Protein AF-A0A3B9EZV7-F1 (afdb_monomer_lite)

Radius of gyration: 16.5 Å; chains: 1; bounding box: 38×46×41 Å

Sequence (162 aa):
MEYFNIEIKGREMRPGYIVYVVQLIHPTFGVYFYVGQTGDRKYTTARPALRRFAGHLSDRGYVTENQVYRAVAVKILGFEEGKNRKAFSKEIKQGVSEFFDRAKTVMHVFPIRDFDFNTTEEQHKVDREYVEMLEGKLLIRLSEIAGRDRVLNNNIRFFKHK

pLDDT: mean 91.93, std 11.89, range [33.75, 98.56]

Foldseek 3Di:
DDDDDDDDDVVLFAFAFKKKKKWKAFPPQGIAIEIDTFADPVDLTGGRPVVLVVQLCDQQLQDPSVLVLLLCLCLRVNPVVSVDNHRDDPVSVVSSVVSNVRIDMDMDMGGPGGRDPPDDPVRSVVSNVVSVVVSQVVLVVCCVVVNNSRYRDPPVVPPPDD

Structure (mmCIF, N/CA/C/O backbone):
data_AF-A0A3B9EZV7-F1
#
_entry.id   AF-A0A3B9EZV7-F1
#
loop_
_atom_site.group_PDB
_atom_site.id
_atom_site.type_symbol
_atom_site.label_atom_id
_atom_site.label_alt_id
_atom_site.label_comp_id
_atom_site.label_asym_id
_atom_site.label_entity_id
_atom_site.label_seq_id
_atom_site.pdbx_PDB_ins_code
_atom_site.Cartn_x
_atom_site.Cartn_y
_atom_site.Cartn_z
_atom_site.occupancy
_atom_site.B_iso_or_equiv
_atom_site.auth_seq_id
_atom_site.auth_comp_id
_atom_site.auth_asym_id
_atom_site.auth_atom_id
_atom_site.pdbx_PDB_model_num
ATOM 1 N N . MET A 1 1 ? -5.199 -25.740 17.914 1.00 75.88 1 MET A N 1
ATOM 2 C CA . MET A 1 1 ? -4.368 -24.804 17.133 1.00 75.88 1 MET A CA 1
ATOM 3 C C . MET A 1 1 ? -4.977 -24.751 15.754 1.00 75.88 1 MET A C 1
ATOM 5 O O . MET A 1 1 ? -5.109 -25.803 15.141 1.00 75.88 1 MET A O 1
ATOM 9 N N . GLU A 1 2 ? -5.453 -23.588 15.333 1.00 88.69 2 GLU A N 1
ATOM 10 C CA . GLU A 1 2 ? -5.998 -23.427 13.988 1.00 88.69 2 GLU A CA 1
ATOM 11 C C . GLU A 1 2 ? -4.829 -23.281 13.011 1.00 88.69 2 GLU A C 1
ATOM 13 O O . GLU A 1 2 ? -3.925 -22.474 13.232 1.00 88.69 2 GLU A O 1
ATOM 18 N N . TYR A 1 3 ? -4.800 -24.123 11.982 1.00 92.94 3 TYR A N 1
ATOM 19 C CA . TYR A 1 3 ? -3.825 -24.036 10.902 1.00 92.94 3 TYR A CA 1
ATOM 20 C C . TYR A 1 3 ? -4.461 -23.277 9.742 1.00 92.94 3 TYR A C 1
ATOM 22 O O . TYR A 1 3 ? -5.551 -23.634 9.299 1.00 92.94 3 TYR A O 1
ATOM 30 N N . PHE A 1 4 ? -3.761 -22.271 9.223 1.00 92.25 4 PHE A N 1
ATOM 31 C CA . PHE A 1 4 ? -4.125 -21.616 7.973 1.00 92.25 4 PHE A CA 1
ATOM 32 C C . PHE A 1 4 ? -2.934 -21.628 7.013 1.00 92.25 4 PHE A C 1
ATOM 34 O O . PHE A 1 4 ? -1.780 -21.509 7.427 1.00 92.25 4 PHE A O 1
ATOM 41 N N . ASN A 1 5 ? -3.222 -21.781 5.719 1.00 94.19 5 ASN A N 1
ATOM 42 C CA . ASN A 1 5 ? -2.221 -21.797 4.658 1.00 94.19 5 ASN A CA 1
ATOM 43 C C . ASN A 1 5 ? -2.300 -20.511 3.830 1.00 94.19 5 ASN A C 1
ATOM 45 O O . ASN A 1 5 ? -3.385 -20.112 3.405 1.00 94.19 5 ASN A O 1
ATOM 49 N N . ILE A 1 6 ? -1.146 -19.903 3.552 1.00 91.88 6 ILE A N 1
ATOM 50 C CA . ILE A 1 6 ? -1.009 -18.819 2.576 1.00 91.88 6 ILE A CA 1
ATOM 51 C C . ILE A 1 6 ? -0.036 -19.300 1.502 1.00 91.88 6 ILE A C 1
ATOM 53 O O . ILE A 1 6 ? 1.153 -19.465 1.764 1.00 91.88 6 ILE A O 1
ATOM 57 N N . GLU A 1 7 ? -0.537 -19.504 0.287 1.00 94.56 7 GLU A N 1
ATOM 58 C CA . GLU A 1 7 ? 0.283 -19.868 -0.867 1.00 94.56 7 GLU A CA 1
ATOM 59 C C . GLU A 1 7 ? 0.542 -18.632 -1.733 1.00 94.56 7 GLU A C 1
ATOM 61 O O . GLU A 1 7 ? -0.392 -17.944 -2.144 1.00 94.56 7 GLU A O 1
ATOM 66 N N . ILE A 1 8 ? 1.818 -18.361 -2.019 1.00 92.75 8 ILE A N 1
ATOM 67 C CA . ILE A 1 8 ? 2.254 -17.299 -2.930 1.00 92.75 8 ILE A CA 1
ATOM 68 C C . ILE A 1 8 ? 3.105 -17.955 -4.009 1.00 92.75 8 ILE A C 1
ATOM 70 O O . ILE A 1 8 ? 4.153 -18.539 -3.723 1.00 92.75 8 ILE A O 1
ATOM 74 N N . LYS A 1 9 ? 2.674 -17.861 -5.263 1.00 93.75 9 LYS A N 1
ATOM 75 C CA . LYS A 1 9 ? 3.396 -18.475 -6.381 1.00 93.75 9 LYS A CA 1
ATOM 76 C C . LYS A 1 9 ? 4.628 -17.644 -6.714 1.00 93.75 9 LYS A C 1
ATOM 78 O O . LYS A 1 9 ? 4.588 -16.419 -6.677 1.00 93.75 9 LYS A O 1
ATOM 83 N N . GLY A 1 10 ? 5.710 -18.288 -7.159 1.00 90.25 10 GLY A N 1
ATOM 84 C CA . GLY A 1 10 ? 6.960 -17.587 -7.497 1.00 90.25 10 GLY A CA 1
ATOM 85 C C . GLY A 1 10 ? 6.777 -16.420 -8.482 1.00 90.25 10 GLY A C 1
ATOM 86 O O . GLY A 1 10 ? 7.404 -15.375 -8.330 1.00 90.25 10 GLY A O 1
ATOM 87 N N . ARG A 1 11 ? 5.843 -16.544 -9.437 1.00 89.12 11 ARG A N 1
ATOM 88 C CA . ARG A 1 11 ? 5.485 -15.468 -10.382 1.00 89.12 11 ARG A CA 1
ATOM 89 C C . ARG A 1 11 ? 4.927 -14.204 -9.710 1.00 89.12 11 ARG A C 1
ATOM 91 O O . ARG A 1 11 ? 5.140 -13.114 -10.220 1.00 89.12 11 ARG A O 1
ATOM 98 N N . GLU A 1 12 ? 4.246 -14.333 -8.572 1.00 91.19 12 GLU A N 1
ATOM 99 C CA . GLU A 1 12 ? 3.685 -13.210 -7.799 1.00 91.19 12 GLU A CA 1
ATOM 100 C C . GLU A 1 12 ? 4.774 -12.453 -7.020 1.00 91.19 12 GLU A C 1
ATOM 102 O O . GLU A 1 12 ? 4.572 -11.318 -6.589 1.00 91.19 12 GLU A O 1
ATOM 107 N N . MET A 1 13 ? 5.957 -13.062 -6.896 1.00 94.44 13 MET A N 1
ATOM 108 C CA . MET A 1 13 ? 7.156 -12.485 -6.290 1.00 94.44 13 MET A CA 1
ATOM 109 C C . MET A 1 13 ? 8.156 -11.967 -7.331 1.00 94.44 13 MET A C 1
ATOM 111 O O . MET A 1 13 ? 9.295 -11.655 -6.978 1.00 94.44 13 MET A O 1
ATOM 115 N N . ARG A 1 14 ? 7.761 -11.854 -8.605 1.00 93.75 14 ARG A N 1
ATOM 116 C CA . ARG A 1 14 ? 8.629 -11.308 -9.651 1.00 93.75 14 ARG A CA 1
ATOM 117 C C . ARG A 1 14 ? 8.791 -9.781 -9.483 1.00 93.75 14 ARG A C 1
ATOM 119 O O . ARG A 1 14 ? 7.796 -9.083 -9.280 1.00 93.75 14 ARG A O 1
ATOM 126 N N . PRO A 1 15 ? 10.025 -9.247 -9.553 1.00 96.00 15 PRO A N 1
ATOM 127 C CA . PRO A 1 15 ? 10.275 -7.811 -9.671 1.00 96.00 15 PRO A CA 1
ATOM 128 C C . PRO A 1 15 ? 9.658 -7.240 -10.952 1.00 96.00 15 PRO A C 1
ATOM 130 O O . PRO A 1 15 ? 9.725 -7.859 -12.011 1.00 96.00 15 PRO A O 1
ATOM 133 N N . GLY A 1 16 ? 9.084 -6.047 -10.876 1.00 97.12 16 GLY A N 1
ATOM 134 C CA . GLY A 1 16 ? 8.434 -5.422 -12.022 1.00 97.12 16 GLY A CA 1
ATOM 135 C C . GLY A 1 16 ? 7.950 -4.026 -11.697 1.00 97.12 16 GLY A C 1
ATOM 136 O O . GLY A 1 16 ? 7.803 -3.684 -10.523 1.00 97.12 16 GLY A O 1
ATOM 137 N N . TYR A 1 17 ? 7.679 -3.245 -12.734 1.00 98.25 17 TYR A N 1
ATOM 138 C CA . TYR A 1 17 ? 6.925 -2.002 -12.652 1.00 98.25 17 TYR A CA 1
ATOM 139 C C . TYR A 1 17 ? 5.443 -2.357 -12.635 1.00 98.25 17 TYR A C 1
ATOM 141 O O . TYR A 1 17 ? 4.872 -2.833 -13.618 1.00 98.25 17 TYR A O 1
ATOM 149 N N . ILE A 1 18 ? 4.837 -2.198 -11.470 1.00 98.06 18 ILE A N 1
ATOM 150 C CA . ILE A 1 18 ? 3.528 -2.734 -11.125 1.00 98.06 18 ILE A CA 1
ATOM 151 C C . ILE A 1 18 ? 2.725 -1.596 -10.516 1.00 98.06 18 ILE A C 1
ATOM 153 O O . ILE A 1 18 ? 3.258 -0.787 -9.758 1.00 98.06 18 ILE A O 1
ATOM 157 N N . VAL A 1 19 ? 1.427 -1.577 -10.792 1.00 97.94 19 VAL A N 1
ATOM 158 C CA . VAL A 1 19 ? 0.464 -0.842 -9.972 1.00 97.94 19 VAL A CA 1
ATOM 159 C C . VAL A 1 19 ? -0.408 -1.856 -9.255 1.00 97.94 19 VAL A C 1
ATOM 161 O O . VAL A 1 19 ? -0.755 -2.892 -9.817 1.00 97.94 19 VAL A O 1
ATOM 164 N N . TYR A 1 20 ? -0.744 -1.606 -7.998 1.00 97.44 20 TYR A N 1
ATOM 165 C CA . TYR A 1 20 ? -1.596 -2.499 -7.227 1.00 97.44 20 TYR A CA 1
ATOM 166 C C . TYR A 1 20 ? -2.610 -1.719 -6.397 1.00 97.44 20 TYR A C 1
ATOM 168 O O . TYR A 1 20 ? -2.358 -0.596 -5.963 1.00 97.44 20 TYR A O 1
ATOM 176 N N . VAL A 1 21 ? -3.772 -2.331 -6.185 1.00 97.88 21 VAL A N 1
ATOM 177 C CA . VAL A 1 21 ? -4.865 -1.803 -5.368 1.00 97.88 21 VAL A CA 1
ATOM 178 C C . VAL A 1 21 ? -5.137 -2.790 -4.247 1.00 97.88 21 VAL A C 1
ATOM 180 O O . VAL A 1 21 ? -5.465 -3.947 -4.499 1.00 97.88 21 VAL A O 1
ATOM 183 N N . VAL A 1 22 ? -5.018 -2.332 -3.010 1.00 98.31 22 VAL A N 1
ATOM 184 C CA . VAL A 1 22 ? -5.381 -3.087 -1.816 1.00 98.31 22 VAL A CA 1
ATOM 185 C C . VAL A 1 22 ? -6.740 -2.623 -1.328 1.00 98.31 22 VAL A C 1
ATOM 187 O O . VAL A 1 22 ? -6.960 -1.429 -1.143 1.00 98.31 22 VAL A O 1
ATOM 190 N N . GLN A 1 23 ? -7.631 -3.575 -1.094 1.00 98.19 23 GLN A N 1
ATOM 191 C CA . GLN A 1 23 ? -8.912 -3.385 -0.436 1.00 98.19 23 GLN A CA 1
ATOM 192 C C . GLN A 1 23 ? -8.813 -3.930 0.988 1.00 98.19 23 GLN A C 1
ATOM 194 O O . GLN A 1 23 ? -8.446 -5.089 1.185 1.00 98.19 23 GLN A O 1
ATOM 199 N N . LEU A 1 24 ? -9.148 -3.099 1.969 1.00 98.44 24 LEU A N 1
ATOM 200 C CA . LEU A 1 24 ? -9.318 -3.487 3.365 1.00 98.44 24 LEU A CA 1
ATOM 201 C C . LEU A 1 24 ? -10.815 -3.483 3.661 1.00 98.44 24 LEU A C 1
ATOM 203 O O . LEU A 1 24 ? -11.436 -2.422 3.677 1.00 98.44 24 LEU A O 1
ATOM 207 N N . ILE A 1 25 ? -11.395 -4.664 3.844 1.00 98.56 25 ILE A N 1
ATOM 208 C CA . ILE A 1 25 ? -12.828 -4.859 4.068 1.00 98.56 25 ILE A CA 1
ATOM 209 C C . ILE A 1 25 ? -13.013 -5.209 5.539 1.00 98.56 25 ILE A C 1
ATOM 211 O O . ILE A 1 25 ? -12.684 -6.318 5.955 1.00 98.56 25 ILE A O 1
ATOM 215 N N . HIS A 1 26 ? -13.529 -4.268 6.324 1.00 98.38 26 HIS A N 1
ATOM 216 C CA . HIS A 1 26 ? -13.747 -4.441 7.756 1.00 98.38 26 HIS A CA 1
ATOM 217 C C . HIS A 1 26 ? -15.252 -4.415 8.075 1.00 98.38 26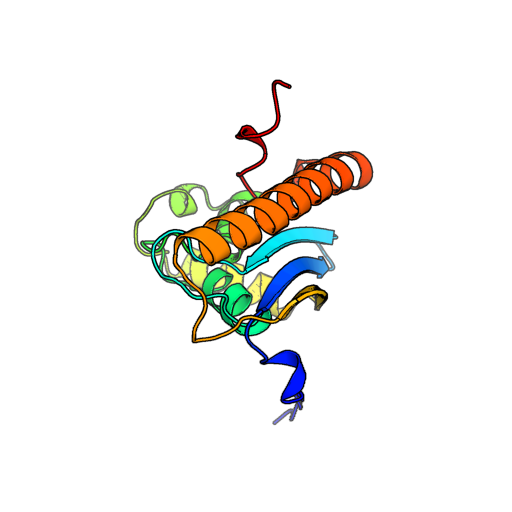 HIS A C 1
ATOM 219 O O . HIS A 1 26 ? -15.945 -3.509 7.606 1.00 98.38 26 HIS A O 1
ATOM 225 N N . PRO A 1 27 ? -15.779 -5.327 8.916 1.00 98.00 27 PRO A N 1
ATOM 226 C CA . PRO A 1 27 ? -17.217 -5.414 9.200 1.00 98.00 27 PRO A CA 1
ATOM 227 C C . PRO A 1 27 ? -17.802 -4.126 9.803 1.00 98.00 27 PRO A C 1
ATOM 229 O O . PRO A 1 27 ? -18.897 -3.718 9.444 1.00 98.00 27 PRO A O 1
ATOM 232 N N . THR A 1 28 ? -17.060 -3.464 10.696 1.00 97.81 28 THR A N 1
ATOM 233 C CA . THR A 1 28 ? -17.476 -2.197 11.330 1.00 97.81 28 THR A CA 1
ATOM 234 C C . THR A 1 28 ? -17.170 -0.949 10.496 1.00 97.81 28 THR A C 1
ATOM 236 O O . THR A 1 28 ? -18.027 -0.083 10.359 1.00 97.81 28 THR A O 1
ATOM 239 N N . PHE A 1 29 ? -15.956 -0.824 9.949 1.00 97.31 29 PHE A N 1
ATOM 240 C CA . PHE A 1 29 ? -15.512 0.417 9.304 1.00 97.31 29 PHE A CA 1
ATOM 241 C C . PHE A 1 29 ? -15.818 0.476 7.795 1.00 97.31 29 PHE A C 1
ATOM 243 O O . PHE A 1 29 ? -15.710 1.542 7.185 1.00 97.31 29 PHE A O 1
ATOM 250 N N . GLY A 1 30 ? -16.236 -0.636 7.184 1.00 97.50 30 GLY A N 1
ATOM 251 C CA . GLY A 1 30 ? -16.524 -0.732 5.755 1.00 97.50 30 GLY A CA 1
ATOM 252 C C . GLY A 1 30 ? -15.274 -0.999 4.916 1.00 97.50 30 GLY A C 1
ATOM 253 O O . GLY A 1 30 ? -14.332 -1.651 5.369 1.00 97.50 30 GLY A O 1
ATOM 254 N N . VAL A 1 31 ? -15.281 -0.518 3.670 1.00 98.06 31 VAL A N 1
ATOM 255 C CA . VAL A 1 31 ? -14.213 -0.776 2.693 1.00 98.06 31 VAL A CA 1
ATOM 256 C C . VAL A 1 31 ? -13.306 0.441 2.544 1.00 98.06 31 VAL A C 1
ATOM 258 O O . VAL A 1 31 ? -13.782 1.556 2.326 1.00 98.06 31 VAL A O 1
ATOM 261 N N . TYR A 1 32 ? -11.997 0.210 2.621 1.00 98.12 32 TYR A N 1
ATOM 262 C CA . TYR A 1 32 ? -10.961 1.201 2.341 1.00 98.12 32 TYR A CA 1
ATOM 263 C C . TYR A 1 32 ? -10.017 0.708 1.254 1.00 98.12 32 TYR A C 1
ATOM 265 O O . TYR A 1 32 ? -9.781 -0.490 1.110 1.00 98.12 32 TYR A O 1
ATOM 273 N N . PHE A 1 33 ? -9.444 1.651 0.516 1.00 97.75 33 PHE A N 1
ATOM 274 C CA . PHE A 1 33 ? -8.571 1.383 -0.616 1.00 97.75 33 PHE A CA 1
ATOM 275 C C . PHE A 1 33 ? -7.196 2.001 -0.401 1.00 97.75 33 PHE A C 1
ATOM 277 O O . PHE A 1 33 ? -7.078 3.145 0.029 1.00 97.75 33 PHE A O 1
ATOM 284 N N . TYR A 1 34 ? -6.151 1.278 -0.771 1.00 97.31 34 TYR A N 1
ATOM 285 C CA . TYR A 1 34 ? -4.803 1.808 -0.932 1.00 97.31 34 TYR A CA 1
ATOM 286 C C . TYR A 1 34 ? -4.330 1.486 -2.345 1.00 97.31 34 TYR A C 1
ATOM 288 O O . TYR A 1 34 ? -4.502 0.363 -2.808 1.00 97.31 34 TYR A O 1
ATOM 296 N N . VAL A 1 35 ? -3.745 2.453 -3.037 1.00 97.00 35 VAL A N 1
ATOM 297 C CA . VAL A 1 35 ? -3.135 2.243 -4.354 1.00 97.00 35 VAL A CA 1
ATOM 298 C C . VAL A 1 35 ? -1.641 2.422 -4.190 1.00 97.00 35 VAL A C 1
ATOM 300 O O . VAL A 1 35 ? -1.214 3.377 -3.557 1.00 97.00 35 VAL A O 1
ATOM 303 N N . GLY A 1 36 ? -0.834 1.526 -4.729 1.00 95.50 36 GLY A N 1
ATOM 304 C CA . GLY A 1 36 ? 0.611 1.696 -4.724 1.00 95.50 36 GLY A CA 1
ATOM 305 C C . GLY A 1 36 ? 1.214 1.329 -6.064 1.00 95.50 36 GLY A C 1
ATOM 306 O O . GLY A 1 36 ? 0.600 0.629 -6.868 1.00 95.50 36 GLY A O 1
ATOM 307 N N . GLN A 1 37 ? 2.443 1.780 -6.280 1.00 96.06 37 GLN A N 1
ATOM 308 C CA . GLN A 1 37 ? 3.273 1.354 -7.400 1.00 96.06 37 GLN A CA 1
ATOM 309 C C . GLN A 1 37 ? 4.592 0.741 -6.928 1.00 96.06 37 GLN A C 1
ATOM 311 O O . GLN A 1 37 ? 4.989 0.875 -5.759 1.00 96.06 37 GLN A O 1
ATOM 316 N N . THR A 1 38 ? 5.260 0.052 -7.846 1.00 93.94 38 THR A N 1
ATOM 317 C CA . THR A 1 38 ? 6.612 -0.470 -7.667 1.00 93.94 38 THR A CA 1
ATOM 318 C C . THR A 1 38 ? 7.588 0.174 -8.661 1.00 93.94 38 THR A C 1
ATOM 320 O O . THR A 1 38 ? 7.384 0.186 -9.871 1.00 93.94 38 THR A O 1
ATOM 323 N N . GLY A 1 39 ? 8.665 0.734 -8.114 1.00 93.31 39 GLY A N 1
ATOM 324 C CA . GLY A 1 39 ? 9.608 1.596 -8.824 1.00 93.31 39 GLY A CA 1
ATOM 325 C C . GLY A 1 39 ? 10.185 2.596 -7.827 1.00 93.31 39 GLY A C 1
ATOM 326 O O . GLY A 1 39 ? 9.504 3.525 -7.387 1.00 93.31 39 GLY A O 1
ATOM 327 N N . ASP A 1 40 ? 11.407 2.344 -7.368 1.00 92.88 40 ASP A N 1
ATOM 328 C CA . ASP A 1 40 ? 12.025 3.123 -6.298 1.00 92.88 40 ASP A CA 1
ATOM 329 C C . ASP A 1 40 ? 12.689 4.391 -6.853 1.00 92.88 40 ASP A C 1
ATOM 331 O O . ASP A 1 40 ? 13.407 4.358 -7.837 1.00 92.88 40 ASP A O 1
ATOM 335 N N . ARG A 1 41 ? 12.460 5.549 -6.229 1.00 92.31 41 ARG A N 1
ATOM 336 C CA . ARG A 1 41 ? 13.068 6.809 -6.695 1.00 92.31 41 ARG A CA 1
ATOM 337 C C . ARG A 1 41 ? 14.566 6.894 -6.416 1.00 92.31 41 ARG A C 1
ATOM 339 O O . ARG A 1 41 ? 15.244 7.690 -7.052 1.00 92.31 41 ARG A O 1
ATOM 346 N N . LYS A 1 42 ? 15.050 6.167 -5.407 1.00 91.12 42 LYS A N 1
ATOM 347 C CA . LYS A 1 42 ? 16.424 6.262 -4.903 1.00 91.12 42 LYS A CA 1
ATOM 348 C C . LYS A 1 42 ? 17.326 5.164 -5.460 1.00 91.12 42 LYS A C 1
ATOM 350 O O . LYS A 1 42 ? 18.538 5.337 -5.484 1.00 91.12 42 LYS A O 1
ATOM 355 N N . TYR A 1 43 ? 16.748 4.037 -5.854 1.00 93.12 43 TYR A N 1
ATOM 356 C CA . TYR A 1 43 ? 17.487 2.861 -6.292 1.00 93.12 43 TYR A CA 1
ATOM 357 C C . TYR A 1 43 ? 16.890 2.338 -7.590 1.00 93.12 43 TYR A C 1
ATOM 359 O O . TYR A 1 43 ? 15.671 2.241 -7.694 1.00 93.12 43 TYR A O 1
ATOM 367 N N . THR A 1 44 ? 17.732 1.912 -8.527 1.00 96.12 44 THR A N 1
ATOM 368 C CA . THR A 1 44 ? 17.309 1.256 -9.772 1.00 96.12 44 THR A CA 1
ATOM 369 C C . THR A 1 44 ? 16.753 -0.136 -9.473 1.00 96.12 44 THR A C 1
ATOM 371 O O . THR A 1 44 ? 17.425 -1.153 -9.606 1.00 96.12 44 THR A O 1
ATOM 374 N N . THR A 1 45 ? 15.528 -0.184 -8.950 1.00 95.94 45 THR A N 1
ATOM 375 C CA . THR A 1 45 ? 14.839 -1.413 -8.554 1.00 95.94 45 THR A CA 1
ATOM 376 C C . THR A 1 45 ? 13.326 -1.233 -8.588 1.00 95.94 45 THR A C 1
ATOM 378 O O . THR A 1 45 ? 12.790 -0.191 -8.202 1.00 95.94 45 THR A O 1
ATOM 381 N N . ALA A 1 46 ? 12.615 -2.282 -8.993 1.00 96.44 46 ALA A N 1
ATOM 382 C CA . ALA A 1 46 ? 11.163 -2.348 -8.913 1.00 96.44 46 ALA A CA 1
ATOM 383 C C . ALA A 1 46 ? 10.754 -3.631 -8.172 1.00 96.44 46 ALA A C 1
ATOM 385 O O . ALA A 1 46 ? 10.818 -4.741 -8.694 1.00 96.44 46 ALA A O 1
ATOM 386 N N . ARG A 1 47 ? 10.414 -3.482 -6.886 1.00 94.94 47 ARG A N 1
ATOM 387 C CA . ARG A 1 47 ? 10.145 -4.602 -5.966 1.00 94.94 47 ARG A CA 1
ATOM 388 C C . ARG A 1 47 ? 8.845 -5.334 -6.351 1.00 94.94 47 ARG A C 1
ATOM 390 O O . ARG A 1 47 ? 7.951 -4.698 -6.892 1.00 94.94 47 ARG A O 1
ATOM 397 N N . PRO A 1 48 ? 8.670 -6.613 -5.982 1.00 96.19 48 PRO A N 1
ATOM 398 C CA . PRO A 1 48 ? 7.370 -7.279 -6.090 1.00 96.19 48 PRO A CA 1
ATOM 399 C C . PRO A 1 48 ? 6.292 -6.569 -5.257 1.00 96.19 48 PRO A C 1
ATOM 401 O O . PRO A 1 48 ? 6.588 -6.049 -4.174 1.00 96.19 48 PRO A O 1
ATOM 404 N N . ALA A 1 49 ? 5.039 -6.596 -5.722 1.00 96.19 49 ALA A N 1
ATOM 405 C CA . ALA A 1 49 ? 3.922 -5.889 -5.085 1.00 96.19 49 ALA A CA 1
ATOM 406 C C . ALA A 1 49 ? 3.718 -6.299 -3.620 1.00 96.19 49 ALA A C 1
ATOM 408 O O . ALA A 1 49 ? 3.658 -5.436 -2.746 1.00 96.19 49 ALA A O 1
ATOM 409 N N . LEU A 1 50 ? 3.713 -7.606 -3.329 1.00 95.69 50 LEU A N 1
ATOM 410 C CA . LEU A 1 50 ? 3.526 -8.102 -1.963 1.00 95.69 50 LEU A CA 1
AT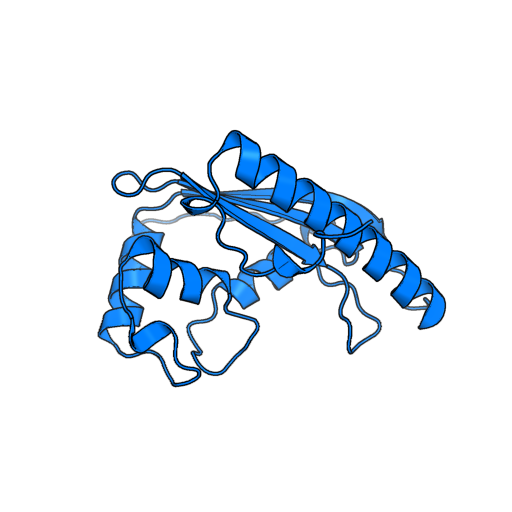OM 411 C C . LEU A 1 50 ? 4.631 -7.613 -1.017 1.00 95.69 50 LEU A C 1
ATOM 413 O O . LEU A 1 50 ? 4.346 -7.155 0.087 1.00 95.69 50 LEU A O 1
ATOM 417 N N . ARG A 1 51 ? 5.895 -7.641 -1.466 1.00 94.94 51 ARG A N 1
ATOM 418 C CA . ARG A 1 51 ? 7.034 -7.134 -0.683 1.00 94.94 51 ARG A CA 1
ATOM 419 C C . ARG A 1 51 ? 6.894 -5.638 -0.404 1.00 94.94 51 ARG A C 1
ATOM 421 O O . ARG A 1 51 ? 7.232 -5.187 0.688 1.00 94.94 51 ARG A O 1
ATOM 428 N N . ARG A 1 52 ? 6.420 -4.860 -1.382 1.00 95.12 52 ARG A N 1
ATOM 429 C CA . ARG A 1 52 ? 6.175 -3.423 -1.205 1.00 95.12 52 ARG A CA 1
ATOM 430 C C . ARG A 1 52 ? 5.030 -3.175 -0.222 1.00 95.12 52 ARG A C 1
ATOM 432 O O . ARG A 1 52 ? 5.203 -2.380 0.699 1.00 95.12 52 ARG A O 1
ATOM 439 N N . PHE A 1 53 ? 3.924 -3.901 -0.364 1.00 96.00 53 PHE A N 1
ATOM 440 C CA . PHE A 1 53 ? 2.774 -3.809 0.531 1.00 96.00 53 PHE A CA 1
ATOM 441 C C . PHE A 1 53 ? 3.109 -4.192 1.977 1.00 96.00 53 PHE A C 1
ATOM 443 O O . PHE A 1 53 ? 2.733 -3.466 2.892 1.00 96.00 53 PHE A O 1
ATOM 450 N N . ALA A 1 54 ? 3.904 -5.242 2.197 1.00 95.25 54 ALA A N 1
ATOM 451 C CA . ALA A 1 54 ? 4.359 -5.620 3.535 1.00 95.25 54 ALA A CA 1
ATOM 452 C C . ALA A 1 54 ? 5.114 -4.479 4.248 1.00 95.25 54 ALA A C 1
ATOM 454 O O . ALA A 1 54 ? 4.932 -4.269 5.445 1.00 95.25 54 ALA A O 1
ATOM 455 N N . GLY A 1 55 ? 5.898 -3.675 3.517 1.00 94.19 55 GLY A N 1
ATOM 456 C CA . GLY A 1 55 ? 6.533 -2.471 4.071 1.00 94.19 55 GLY A CA 1
ATOM 457 C C . GLY A 1 55 ? 5.521 -1.415 4.536 1.00 94.19 55 GLY A C 1
ATOM 458 O O . GLY A 1 55 ? 5.732 -0.755 5.557 1.00 94.19 55 GLY A O 1
ATOM 459 N N . HIS A 1 56 ? 4.382 -1.307 3.846 1.00 95.56 56 HIS A N 1
ATOM 460 C CA . HIS A 1 56 ? 3.280 -0.421 4.225 1.00 95.56 56 HIS A CA 1
ATOM 461 C C . HIS A 1 56 ? 2.554 -0.839 5.513 1.00 95.56 56 HIS A C 1
ATOM 463 O O . HIS A 1 56 ? 1.895 0.008 6.123 1.00 95.56 56 HIS A O 1
ATOM 469 N N . LEU A 1 57 ? 2.741 -2.082 5.965 1.00 95.69 57 LEU A N 1
ATOM 470 C CA . LEU A 1 57 ? 2.198 -2.632 7.213 1.00 95.69 57 LEU A CA 1
ATOM 471 C C . LEU A 1 57 ? 3.161 -2.528 8.410 1.00 95.69 57 LEU A C 1
ATOM 473 O O . LEU A 1 57 ? 2.855 -3.025 9.487 1.00 95.69 57 LEU A O 1
ATOM 477 N N . SER A 1 58 ? 4.323 -1.891 8.248 1.00 94.75 58 SER A N 1
ATOM 478 C CA . SER A 1 58 ? 5.313 -1.767 9.322 1.00 94.75 58 SER A CA 1
ATOM 479 C C . SER A 1 58 ? 4.806 -0.933 10.509 1.00 94.75 58 SER A C 1
ATOM 481 O O . SER A 1 58 ? 4.411 0.223 10.356 1.00 94.75 58 SER A O 1
ATOM 483 N N . ASP A 1 59 ? 4.930 -1.466 11.722 1.00 91.56 59 ASP A N 1
ATOM 484 C CA . ASP A 1 59 ? 4.591 -0.784 12.980 1.00 91.56 59 ASP A CA 1
ATOM 485 C C . ASP A 1 59 ? 5.676 0.216 13.446 1.00 91.56 59 ASP A C 1
ATOM 487 O O . ASP A 1 59 ? 5.617 0.793 14.538 1.00 91.56 59 ASP A O 1
ATOM 491 N N . ARG A 1 60 ? 6.704 0.443 12.623 1.00 89.38 60 ARG A N 1
ATOM 492 C CA . ARG A 1 60 ? 7.798 1.371 12.924 1.00 89.38 60 ARG A CA 1
ATOM 493 C C . ARG A 1 60 ? 7.383 2.794 12.583 1.00 89.38 60 ARG A C 1
ATOM 495 O O . ARG A 1 60 ? 7.558 3.255 11.463 1.00 89.38 60 ARG A O 1
ATOM 502 N N . GLY A 1 61 ? 6.874 3.536 13.560 1.00 80.25 61 GLY A N 1
ATOM 503 C CA . GLY A 1 61 ? 6.331 4.881 13.332 1.00 80.25 61 GLY A CA 1
ATOM 504 C C . GLY A 1 61 ? 7.308 5.952 12.798 1.00 80.25 61 GLY A C 1
ATOM 505 O O . GLY A 1 61 ? 6.864 7.023 12.390 1.00 80.25 61 GLY A O 1
ATOM 506 N N . TYR A 1 62 ? 8.614 5.685 12.713 1.00 85.38 62 TYR A N 1
ATOM 507 C CA . TYR A 1 62 ? 9.599 6.591 12.100 1.00 85.38 62 TYR A CA 1
ATOM 508 C C . TYR A 1 62 ? 9.821 6.362 10.593 1.00 85.38 62 TYR A C 1
ATOM 510 O O . TYR A 1 62 ? 10.417 7.220 9.940 1.00 85.38 62 TYR A O 1
ATOM 518 N N . VAL A 1 63 ? 9.358 5.243 10.015 1.00 84.00 63 VAL A N 1
ATOM 519 C CA . VAL A 1 63 ? 9.559 4.968 8.582 1.00 84.00 63 VAL A CA 1
ATOM 520 C C . VAL A 1 63 ? 8.473 5.629 7.737 1.00 84.00 63 VAL A C 1
ATOM 522 O O . VAL A 1 63 ? 7.315 5.720 8.137 1.00 84.00 63 VAL A O 1
ATOM 525 N N . THR A 1 64 ? 8.835 6.091 6.542 1.00 84.19 64 THR A N 1
ATOM 526 C CA . THR A 1 64 ? 7.885 6.664 5.572 1.00 84.19 64 THR A CA 1
ATOM 527 C C . THR A 1 64 ? 7.134 5.597 4.788 1.00 84.19 64 THR A C 1
ATOM 529 O O . THR A 1 64 ? 6.092 5.886 4.201 1.00 84.19 64 THR A O 1
ATOM 532 N N . GLU A 1 65 ? 7.655 4.368 4.786 1.00 86.50 65 GLU A N 1
ATOM 533 C CA . GLU A 1 65 ? 7.039 3.240 4.105 1.00 86.50 65 GLU A CA 1
ATOM 534 C C . GLU A 1 65 ? 5.723 2.829 4.774 1.00 86.50 65 GLU A C 1
ATOM 536 O O . GLU A 1 65 ? 4.851 2.387 4.060 1.00 86.50 65 GLU A O 1
ATOM 541 N N . ASN A 1 66 ? 5.474 3.066 6.067 1.00 91.50 66 ASN A N 1
ATOM 542 C CA . ASN A 1 66 ? 4.314 2.531 6.806 1.00 91.50 66 ASN A CA 1
ATOM 543 C C . ASN A 1 66 ? 2.939 3.191 6.537 1.00 91.50 66 ASN A C 1
ATOM 545 O O . ASN A 1 66 ? 2.114 3.357 7.439 1.00 91.50 66 ASN A O 1
ATOM 549 N N . GLN A 1 67 ? 2.693 3.614 5.302 1.00 93.19 67 GLN A N 1
ATOM 550 C CA . GLN A 1 67 ? 1.551 4.443 4.918 1.00 93.19 67 GLN A CA 1
ATOM 551 C C . GLN A 1 67 ? 0.196 3.814 5.262 1.00 93.19 67 GLN A C 1
ATOM 553 O O . GLN A 1 67 ? -0.668 4.517 5.779 1.00 93.19 67 GLN A O 1
ATOM 558 N N . VAL A 1 68 ? 0.017 2.512 5.015 1.00 96.00 68 VAL A N 1
ATOM 559 C CA . VAL A 1 68 ? -1.246 1.809 5.292 1.00 96.00 68 VAL A CA 1
ATOM 560 C C . VAL A 1 68 ? -1.464 1.690 6.792 1.00 96.00 68 VAL A C 1
ATOM 562 O O . VAL A 1 68 ? -2.508 2.108 7.282 1.00 96.00 68 VAL A O 1
ATOM 565 N N . TYR A 1 69 ? -0.456 1.216 7.528 1.00 96.44 69 TYR A N 1
ATOM 566 C CA . TYR A 1 69 ? -0.511 1.110 8.985 1.00 96.44 69 TYR A CA 1
ATOM 567 C C . TYR A 1 69 ? -0.899 2.446 9.633 1.00 96.44 69 TYR A C 1
ATOM 569 O O . TYR A 1 69 ? -1.824 2.528 10.441 1.00 96.44 69 TYR A O 1
ATOM 577 N N . ARG A 1 70 ? -0.220 3.528 9.234 1.00 94.81 70 ARG A N 1
ATOM 578 C CA . ARG A 1 70 ? -0.496 4.872 9.748 1.00 94.81 70 ARG A CA 1
ATOM 579 C C . ARG A 1 70 ? -1.886 5.364 9.367 1.00 94.81 70 ARG A C 1
ATOM 581 O O . ARG A 1 70 ? -2.542 6.003 10.183 1.00 94.81 70 ARG A O 1
ATOM 588 N N . ALA A 1 71 ? -2.329 5.103 8.139 1.00 95.19 71 ALA A N 1
ATOM 589 C CA . ALA A 1 71 ? -3.654 5.507 7.696 1.00 95.19 71 ALA A CA 1
ATOM 590 C C . ALA A 1 71 ? -4.754 4.778 8.480 1.00 95.19 71 ALA A C 1
ATOM 592 O O . ALA A 1 71 ? -5.722 5.423 8.862 1.00 95.19 71 ALA A O 1
ATOM 593 N N . VAL A 1 72 ? -4.586 3.490 8.797 1.00 96.94 72 VAL A N 1
ATOM 594 C CA . VAL A 1 72 ? -5.506 2.767 9.691 1.00 96.94 72 VAL A CA 1
ATOM 595 C C . VAL A 1 72 ? -5.537 3.432 11.068 1.00 96.94 72 VAL A C 1
ATOM 597 O O . VAL A 1 72 ? -6.605 3.842 11.517 1.00 96.94 72 VAL A O 1
ATOM 600 N N . ALA A 1 73 ? -4.372 3.625 11.697 1.00 96.56 73 ALA A N 1
ATOM 601 C CA . ALA A 1 73 ? -4.280 4.230 13.027 1.00 96.56 73 ALA A CA 1
ATOM 602 C C . ALA A 1 73 ? -4.945 5.615 13.097 1.00 96.56 73 ALA A C 1
ATOM 604 O O . ALA A 1 73 ? -5.760 5.874 13.974 1.00 96.56 73 ALA A O 1
ATOM 605 N N . VAL A 1 74 ? -4.618 6.501 12.155 1.00 94.88 74 VAL A N 1
ATOM 606 C CA . VAL A 1 74 ? -5.040 7.906 12.207 1.00 94.88 74 VAL A CA 1
ATOM 607 C C . VAL A 1 74 ? -6.426 8.109 11.597 1.00 94.88 74 VAL A C 1
ATOM 609 O O . VAL A 1 74 ? -7.278 8.749 12.198 1.00 94.88 74 VAL A O 1
ATOM 612 N N . LYS A 1 75 ? -6.654 7.613 10.376 1.00 94.44 75 LYS A N 1
ATOM 613 C CA . LYS A 1 75 ? -7.845 7.951 9.578 1.00 94.44 75 LYS A CA 1
ATOM 614 C C . LYS A 1 75 ? -9.059 7.108 9.950 1.00 94.44 75 LYS A C 1
ATOM 616 O O . LYS A 1 75 ? -10.178 7.587 9.815 1.00 94.44 75 LYS A O 1
ATOM 621 N N . ILE A 1 76 ? -8.838 5.855 10.348 1.00 96.44 76 ILE A N 1
ATOM 622 C CA . ILE A 1 76 ? -9.920 4.909 10.640 1.00 96.44 76 ILE A CA 1
ATOM 623 C C . ILE A 1 76 ? -10.167 4.839 12.146 1.00 96.44 76 ILE A C 1
ATOM 625 O O . ILE A 1 76 ? -11.308 4.963 12.578 1.00 96.44 76 ILE A O 1
ATOM 629 N N . LEU A 1 77 ? -9.103 4.672 12.936 1.00 96.88 77 LEU A N 1
ATOM 630 C CA . LEU A 1 77 ? -9.207 4.484 14.387 1.00 96.88 77 LEU A CA 1
ATOM 631 C C . LEU A 1 77 ? -9.134 5.794 15.190 1.00 96.88 77 LEU A C 1
ATOM 633 O O . LEU A 1 77 ? -9.484 5.798 16.364 1.00 96.88 77 LEU A O 1
ATOM 637 N N . GLY A 1 78 ? -8.710 6.903 14.575 1.00 95.81 78 GLY A N 1
ATOM 638 C CA . GLY A 1 78 ? -8.699 8.222 15.216 1.00 95.81 78 GLY A CA 1
ATOM 639 C C . GLY A 1 78 ? -7.530 8.483 16.174 1.00 95.81 78 GLY A C 1
ATOM 640 O O . GLY A 1 78 ? -7.582 9.449 16.931 1.00 95.81 78 GLY A O 1
ATOM 641 N N . PHE A 1 79 ? -6.465 7.672 16.145 1.00 95.00 79 PHE A N 1
ATOM 642 C CA . PHE A 1 79 ? -5.254 7.899 16.944 1.00 95.00 79 PHE A CA 1
ATOM 643 C C . PHE A 1 79 ? -4.409 9.035 16.357 1.00 95.00 79 PHE A C 1
ATOM 645 O O . PHE A 1 79 ? -3.496 8.829 15.549 1.00 95.00 79 PHE A O 1
ATOM 652 N N . GLU A 1 80 ? -4.728 10.262 16.750 1.00 91.75 80 GLU A N 1
ATOM 653 C CA . GLU A 1 80 ? -4.094 11.497 16.287 1.00 91.75 80 GLU A CA 1
ATOM 654 C C . GLU A 1 80 ? -2.579 11.541 16.542 1.00 91.75 80 GLU A C 1
ATOM 656 O O . GLU A 1 80 ? -1.808 12.030 15.709 1.00 91.75 80 GLU A O 1
ATOM 661 N N . GLU A 1 81 ? -2.109 10.950 17.639 1.00 87.69 81 GLU A N 1
ATOM 662 C CA . GLU A 1 81 ? -0.692 10.824 17.974 1.00 87.69 81 GLU A CA 1
ATOM 663 C C . GLU A 1 81 ? 0.093 10.004 16.932 1.00 87.69 81 GLU A C 1
ATOM 665 O O . GLU A 1 81 ? 1.296 10.223 16.736 1.00 87.69 81 GLU A O 1
ATOM 670 N N . GLY A 1 82 ? -0.602 9.143 16.180 1.00 84.12 82 GLY A N 1
ATOM 671 C CA . GLY A 1 82 ? -0.080 8.387 15.046 1.00 84.12 82 GLY A CA 1
ATOM 672 C C . GLY A 1 82 ? 0.299 9.250 13.837 1.00 84.12 82 GLY A C 1
ATOM 673 O O . GLY A 1 82 ? 0.931 8.749 12.905 1.00 84.12 82 GLY A O 1
ATOM 674 N N . LYS A 1 83 ? -0.015 10.553 13.820 1.00 85.50 83 LYS A N 1
ATOM 675 C CA . LYS A 1 83 ? 0.462 11.489 12.781 1.00 85.50 83 LYS A CA 1
ATOM 676 C C . LYS A 1 83 ? 1.961 11.770 12.892 1.00 85.50 83 LYS A C 1
ATOM 678 O O . LYS A 1 83 ? 2.611 12.068 11.889 1.00 85.50 83 LYS A O 1
ATOM 683 N N . ASN A 1 84 ? 2.526 11.636 14.089 1.00 84.31 84 ASN A N 1
ATOM 684 C CA . ASN A 1 84 ? 3.916 11.979 14.357 1.00 84.31 84 ASN A CA 1
ATOM 685 C C . ASN A 1 84 ? 4.881 10.903 13.830 1.00 84.31 84 ASN A C 1
ATOM 687 O O . ASN A 1 84 ? 4.601 9.705 13.888 1.00 84.31 84 ASN A O 1
ATOM 691 N N . ARG A 1 85 ? 6.073 11.306 13.365 1.00 80.50 85 ARG A N 1
ATOM 692 C CA . ARG A 1 85 ? 7.167 10.378 12.996 1.00 80.50 85 ARG A CA 1
ATOM 693 C C . ARG A 1 85 ? 7.916 9.843 14.228 1.00 80.50 85 ARG A C 1
ATOM 695 O O . ARG A 1 85 ? 9.142 9.846 14.270 1.00 80.50 85 ARG A O 1
ATOM 702 N N . LYS A 1 86 ? 7.171 9.437 15.256 1.00 86.75 86 LYS A N 1
ATOM 703 C CA . LYS A 1 86 ? 7.677 8.815 16.488 1.00 86.75 86 LYS A CA 1
ATOM 704 C C . LYS A 1 86 ? 7.303 7.336 16.500 1.00 86.75 86 LYS A C 1
ATOM 706 O O . LYS A 1 86 ? 6.506 6.901 15.676 1.00 86.75 86 LYS A O 1
ATOM 711 N N . ALA A 1 87 ? 7.877 6.560 17.416 1.00 88.25 87 ALA A N 1
ATOM 712 C CA . ALA A 1 87 ? 7.413 5.196 17.649 1.00 88.25 87 ALA A CA 1
ATOM 713 C C . ALA A 1 87 ? 5.916 5.200 18.006 1.00 88.25 87 ALA A C 1
ATOM 715 O O . ALA A 1 87 ? 5.468 6.064 18.760 1.00 88.25 87 ALA A O 1
ATOM 716 N N . PHE A 1 88 ? 5.153 4.255 17.453 1.00 92.69 88 PHE A N 1
ATOM 717 C CA . PHE A 1 88 ? 3.754 4.086 17.832 1.00 92.69 88 PHE A CA 1
ATOM 718 C C . PHE A 1 88 ? 3.662 3.541 19.255 1.00 92.69 88 PHE A C 1
ATOM 720 O O . PHE A 1 88 ? 4.452 2.671 19.639 1.00 92.69 88 PHE A O 1
ATOM 727 N N . SER A 1 89 ? 2.697 4.058 20.014 1.00 94.44 89 SER A N 1
ATOM 728 C CA . SER A 1 89 ? 2.390 3.578 21.356 1.00 94.44 89 SER A CA 1
ATOM 729 C C . SER A 1 89 ? 1.857 2.143 21.320 1.00 94.44 89 SER A C 1
ATOM 731 O O . SER A 1 89 ? 1.509 1.613 20.257 1.00 94.44 89 SER A O 1
ATOM 733 N N . LYS A 1 90 ? 1.798 1.491 22.483 1.00 95.62 90 LYS A N 1
ATOM 734 C CA . LYS A 1 90 ? 1.265 0.129 22.590 1.00 95.62 90 LYS A CA 1
ATOM 735 C C . LYS A 1 90 ? -0.213 0.089 22.190 1.00 95.62 90 LYS A C 1
ATOM 737 O O . LYS A 1 90 ? -0.629 -0.844 21.514 1.00 95.62 90 LYS A O 1
ATOM 742 N N . GLU A 1 91 ? -0.956 1.130 22.541 1.00 96.50 91 GLU A N 1
ATOM 743 C CA . GLU A 1 91 ? -2.383 1.296 22.274 1.00 96.50 91 GLU A CA 1
ATOM 744 C C . GLU A 1 91 ? -2.652 1.361 20.765 1.00 96.50 91 GLU A C 1
ATOM 746 O O . GLU A 1 91 ? -3.498 0.627 20.259 1.00 96.50 91 GLU A O 1
ATOM 751 N N . ILE A 1 92 ? -1.860 2.141 20.016 1.00 96.31 92 ILE A N 1
ATOM 752 C CA . ILE A 1 92 ? -1.949 2.178 18.547 1.00 96.31 92 ILE A CA 1
ATOM 753 C C . ILE A 1 92 ? -1.650 0.803 17.954 1.00 96.31 92 ILE A C 1
ATOM 755 O O . ILE A 1 92 ? -2.334 0.360 17.031 1.00 96.31 92 ILE A O 1
ATOM 759 N N . LYS A 1 93 ? -0.604 0.128 18.450 1.00 97.06 93 LYS A N 1
ATOM 760 C CA . LYS A 1 93 ? -0.220 -1.194 17.942 1.00 97.06 93 LYS A CA 1
ATOM 761 C C . LYS A 1 93 ? -1.307 -2.230 18.142 1.00 97.06 93 LYS A C 1
ATOM 763 O O . LYS A 1 93 ? -1.619 -2.967 17.210 1.00 97.06 93 LYS A O 1
ATOM 768 N N . GLN A 1 94 ? -1.905 -2.232 19.322 1.00 97.81 94 GLN A N 1
ATOM 769 C CA . GLN A 1 94 ? -3.027 -3.094 19.629 1.00 97.81 94 GLN A CA 1
ATOM 770 C C . GLN A 1 94 ? -4.233 -2.771 18.738 1.00 97.81 94 GLN A C 1
ATOM 772 O O . GLN A 1 94 ? -4.718 -3.666 18.055 1.00 97.81 94 GLN A O 1
ATOM 777 N N . GLY A 1 95 ? -4.649 -1.504 18.646 1.00 98.00 95 GLY A N 1
ATOM 778 C CA . GLY A 1 95 ? -5.817 -1.122 17.846 1.00 98.00 95 GLY A CA 1
ATOM 779 C C . GLY A 1 95 ? -5.667 -1.440 16.354 1.00 98.00 95 GLY A C 1
ATOM 780 O O . GLY A 1 95 ? -6.598 -1.938 15.725 1.00 98.00 95 GLY A O 1
ATOM 781 N N . VAL A 1 96 ? -4.483 -1.214 15.771 1.00 97.81 96 VAL A N 1
ATOM 782 C CA . VAL A 1 96 ? -4.222 -1.594 14.372 1.00 97.81 96 VAL A CA 1
ATOM 783 C C . VAL A 1 96 ? -4.209 -3.116 14.201 1.00 97.81 96 VAL A C 1
ATOM 785 O O . VAL A 1 96 ? -4.739 -3.613 13.208 1.00 97.81 96 VAL A O 1
ATOM 788 N N . SER A 1 97 ? -3.654 -3.869 15.156 1.00 97.94 97 SER A N 1
ATOM 789 C CA . SER A 1 97 ? -3.701 -5.336 15.122 1.00 97.94 97 SER A CA 1
ATOM 790 C C . SER A 1 97 ? -5.138 -5.857 15.177 1.00 97.94 97 SER A C 1
ATOM 792 O O . SER A 1 97 ? -5.501 -6.706 14.371 1.00 97.94 97 SER A O 1
ATOM 794 N N . GLU A 1 98 ? -5.965 -5.325 16.078 1.00 98.19 98 GLU A N 1
ATOM 795 C CA . GLU A 1 98 ? -7.383 -5.685 16.213 1.00 98.19 98 GLU A CA 1
ATOM 796 C C . GLU A 1 98 ? -8.191 -5.316 14.960 1.00 98.19 98 GLU A C 1
ATOM 798 O O . GLU A 1 98 ? -9.088 -6.053 14.553 1.00 98.19 98 GLU A O 1
ATOM 803 N N . PHE A 1 99 ? -7.848 -4.207 14.295 1.00 98.38 99 PHE A N 1
ATOM 804 C CA . PHE A 1 99 ? -8.421 -3.873 12.993 1.00 98.38 99 PHE A CA 1
ATOM 805 C C . PHE A 1 99 ? -8.102 -4.952 11.948 1.00 98.38 99 PHE A C 1
ATOM 807 O O . PHE A 1 99 ? -9.003 -5.413 11.248 1.00 98.38 99 PHE A O 1
ATOM 814 N N . PHE A 1 100 ? -6.837 -5.366 11.822 1.00 97.75 100 PHE A N 1
ATOM 815 C CA . PHE A 1 100 ? -6.439 -6.352 10.811 1.00 97.75 100 PHE A CA 1
ATOM 816 C C . PHE A 1 100 ? -6.924 -7.769 11.114 1.00 97.75 100 PHE A C 1
ATOM 818 O O . PHE A 1 100 ? -7.211 -8.499 10.172 1.00 97.75 100 PHE A O 1
ATOM 825 N N . ASP A 1 101 ? -7.081 -8.127 12.387 1.00 96.94 101 ASP A N 1
ATOM 826 C CA . ASP A 1 101 ? -7.673 -9.402 12.812 1.00 96.94 101 ASP A CA 1
ATOM 827 C C . ASP A 1 101 ? -9.093 -9.592 12.249 1.00 96.94 101 ASP A C 1
ATOM 829 O O . ASP A 1 101 ? -9.487 -10.680 11.834 1.00 96.94 101 ASP A O 1
ATOM 833 N N . ARG A 1 102 ? -9.853 -8.496 12.149 1.00 97.81 102 ARG A N 1
ATOM 834 C CA . ARG A 1 102 ? -11.241 -8.508 11.666 1.00 97.81 102 ARG A CA 1
ATOM 835 C C . ARG A 1 102 ? -11.382 -8.108 10.200 1.00 97.81 102 ARG A C 1
ATOM 837 O O . ARG A 1 102 ? -12.475 -8.226 9.641 1.00 97.81 102 ARG A O 1
ATOM 844 N N . ALA A 1 103 ? -10.321 -7.596 9.578 1.00 98.00 103 ALA A N 1
ATOM 845 C CA . ALA A 1 103 ? -10.352 -7.111 8.206 1.00 98.00 103 ALA A CA 1
ATOM 846 C C . ALA A 1 103 ? -9.911 -8.185 7.209 1.00 98.00 103 ALA A C 1
ATOM 848 O O . ALA A 1 103 ? -8.847 -8.788 7.322 1.00 98.00 103 ALA A O 1
ATOM 849 N N . LYS A 1 104 ? -10.669 -8.329 6.122 1.00 97.88 104 LYS A N 1
ATOM 850 C CA . LYS A 1 104 ? -10.199 -9.040 4.932 1.00 97.88 104 LYS A CA 1
ATOM 851 C C . LYS A 1 104 ? -9.344 -8.098 4.086 1.00 97.88 104 LYS A C 1
ATOM 853 O O . LYS A 1 104 ? -9.805 -7.029 3.690 1.00 97.88 104 LYS A O 1
ATOM 858 N N . THR A 1 105 ? -8.127 -8.527 3.757 1.00 97.50 105 THR A N 1
ATOM 859 C CA . THR A 1 105 ? -7.229 -7.807 2.843 1.00 97.50 105 THR A CA 1
ATOM 860 C C . THR A 1 105 ? -7.225 -8.480 1.474 1.00 97.50 105 THR A C 1
ATOM 862 O O . THR A 1 105 ? -6.934 -9.668 1.368 1.00 97.50 105 THR A O 1
ATOM 865 N N . VAL A 1 106 ? -7.535 -7.728 0.418 1.00 97.62 106 VAL A N 1
ATOM 866 C CA . VAL A 1 106 ? -7.492 -8.204 -0.974 1.00 97.62 106 VAL A CA 1
ATOM 867 C C . VAL A 1 106 ? -6.554 -7.312 -1.767 1.00 97.62 106 VAL A C 1
ATOM 869 O O . VAL A 1 106 ? -6.703 -6.097 -1.738 1.00 97.62 106 VAL A O 1
ATOM 872 N N . MET A 1 107 ? -5.598 -7.894 -2.486 1.00 97.31 107 MET A N 1
ATOM 873 C CA . MET A 1 107 ? -4.668 -7.143 -3.327 1.00 97.31 107 MET A CA 1
ATOM 874 C C . MET A 1 107 ? -4.880 -7.503 -4.796 1.00 97.31 107 MET A C 1
ATOM 876 O O . MET A 1 107 ? -4.720 -8.654 -5.194 1.00 97.31 107 MET A O 1
ATOM 880 N N . HIS A 1 108 ? -5.206 -6.501 -5.604 1.00 97.25 108 HIS A N 1
ATOM 881 C CA . HIS A 1 108 ? -5.271 -6.592 -7.057 1.00 97.25 108 HIS A CA 1
ATOM 882 C C . HIS A 1 108 ? -3.971 -6.045 -7.633 1.00 97.25 108 HIS A C 1
ATOM 884 O O . HIS A 1 108 ? -3.616 -4.898 -7.369 1.00 97.25 108 HIS A O 1
ATOM 890 N N . VAL A 1 109 ? -3.251 -6.865 -8.392 1.00 96.94 109 VAL A N 1
ATOM 891 C CA . VAL A 1 109 ? -1.915 -6.547 -8.902 1.00 96.94 109 VAL A CA 1
ATOM 892 C C . VAL A 1 109 ? -1.971 -6.443 -10.420 1.00 96.94 109 VAL A C 1
ATOM 894 O O . VAL A 1 109 ? -2.450 -7.361 -11.080 1.00 96.94 109 VAL A O 1
ATOM 897 N N . PHE A 1 110 ? -1.456 -5.342 -10.964 1.00 96.94 110 PHE A N 1
ATOM 898 C CA . PHE A 1 110 ? -1.417 -5.046 -12.394 1.00 96.94 110 PHE A CA 1
ATOM 899 C C . PHE A 1 110 ? 0.044 -4.883 -12.834 1.00 96.94 110 PHE A C 1
ATOM 901 O O . PHE A 1 110 ? 0.603 -3.785 -12.726 1.00 96.94 110 PHE A O 1
ATOM 908 N N . PRO A 1 111 ? 0.705 -5.967 -13.281 1.00 95.94 111 PRO A N 1
ATOM 909 C CA . PRO A 1 111 ? 2.039 -5.882 -13.860 1.00 95.94 111 PRO A CA 1
ATOM 910 C C . PRO A 1 111 ? 1.983 -5.077 -15.158 1.00 95.94 111 PRO A C 1
ATOM 912 O O . PRO A 1 111 ? 1.226 -5.418 -16.064 1.00 95.94 111 PRO A O 1
ATOM 915 N N . ILE A 1 112 ? 2.763 -4.001 -15.234 1.00 97.31 112 ILE A N 1
ATOM 916 C CA . ILE A 1 112 ? 2.807 -3.118 -16.405 1.00 97.31 112 ILE A CA 1
ATOM 917 C C . ILE A 1 112 ? 4.023 -3.450 -17.265 1.00 97.31 112 ILE A C 1
ATOM 919 O O . ILE A 1 112 ? 3.924 -3.517 -18.489 1.00 97.31 112 ILE A O 1
ATOM 923 N N . ARG A 1 113 ? 5.172 -3.674 -16.619 1.00 96.19 113 ARG A N 1
ATOM 924 C CA . ARG A 1 113 ? 6.414 -4.080 -17.277 1.00 96.19 113 ARG A CA 1
ATOM 925 C C . ARG A 1 113 ? 7.279 -4.914 -16.338 1.00 96.19 113 ARG A C 1
ATOM 927 O O . ARG A 1 113 ? 7.344 -4.629 -15.142 1.00 96.19 113 ARG A O 1
ATOM 934 N N . ASP A 1 114 ? 7.960 -5.913 -16.885 1.00 95.62 114 ASP A N 1
ATOM 935 C CA . ASP A 1 114 ? 8.977 -6.666 -16.151 1.00 95.62 114 ASP A CA 1
ATOM 936 C C . ASP A 1 114 ? 10.184 -5.769 -15.825 1.00 95.62 114 ASP A C 1
ATOM 938 O O . ASP A 1 114 ? 10.507 -4.837 -16.561 1.00 95.62 114 ASP A O 1
ATOM 942 N N . PHE A 1 115 ? 10.844 -6.029 -14.698 1.00 97.12 115 PHE A N 1
ATOM 943 C CA . PHE A 1 115 ? 12.063 -5.316 -14.325 1.00 97.12 115 PHE A CA 1
ATOM 944 C C . PHE A 1 115 ? 13.289 -6.083 -14.824 1.00 97.12 115 PHE A C 1
ATOM 946 O O . PHE A 1 115 ? 13.484 -7.241 -14.451 1.00 97.12 115 PHE A O 1
ATOM 953 N N . ASP A 1 116 ? 14.123 -5.425 -15.628 1.00 95.94 116 ASP A N 1
ATOM 954 C CA . ASP A 1 116 ? 15.436 -5.933 -16.023 1.00 95.94 116 ASP A CA 1
ATOM 955 C C . ASP A 1 116 ? 16.501 -5.438 -15.037 1.00 95.94 116 ASP A C 1
ATOM 957 O O . ASP A 1 116 ? 16.636 -4.238 -14.801 1.00 95.94 116 ASP A O 1
ATOM 961 N N . PHE A 1 117 ? 17.284 -6.360 -14.476 1.00 94.50 117 PHE A N 1
ATOM 962 C CA . PHE A 1 117 ? 18.385 -6.030 -13.568 1.00 94.50 117 PHE A CA 1
ATOM 963 C C . PHE A 1 117 ? 19.529 -5.274 -14.252 1.00 94.50 117 PHE A C 1
ATOM 965 O O . PHE A 1 117 ? 20.321 -4.642 -13.557 1.00 94.50 117 PHE A O 1
ATOM 972 N N . ASN A 1 118 ? 19.592 -5.300 -15.584 1.00 96.75 118 ASN A N 1
ATOM 973 C CA . ASN A 1 118 ? 20.555 -4.546 -16.381 1.00 96.75 118 ASN A CA 1
ATOM 974 C C . ASN A 1 118 ? 19.985 -3.217 -16.913 1.00 96.75 118 ASN A C 1
ATOM 976 O O . ASN A 1 118 ? 20.623 -2.571 -17.744 1.00 96.75 118 ASN A O 1
ATOM 980 N N . THR A 1 119 ? 18.790 -2.798 -16.472 1.00 96.62 119 THR A N 1
ATOM 981 C CA . THR A 1 119 ? 18.205 -1.517 -16.895 1.00 96.62 119 THR A CA 1
ATOM 982 C C . THR A 1 119 ? 19.089 -0.335 -16.491 1.00 96.62 119 THR A C 1
ATOM 984 O O . THR A 1 119 ? 19.659 -0.311 -15.399 1.00 96.62 119 THR A O 1
ATOM 987 N N . THR A 1 120 ? 19.148 0.695 -17.336 1.00 97.25 120 THR A N 1
ATOM 988 C CA . THR A 1 120 ? 19.815 1.956 -16.984 1.00 97.25 120 THR A CA 1
ATOM 989 C C . THR A 1 120 ? 18.959 2.785 -16.025 1.00 97.25 120 THR A C 1
ATOM 991 O O . THR A 1 120 ? 17.751 2.553 -15.886 1.00 97.25 120 THR A O 1
ATOM 994 N N . GLU A 1 121 ? 19.570 3.779 -15.375 1.00 96.88 121 GLU A N 1
ATOM 995 C CA . GLU A 1 121 ? 18.860 4.725 -14.506 1.00 96.88 121 GLU A CA 1
ATOM 996 C C . GLU A 1 121 ? 17.816 5.542 -15.281 1.00 96.88 121 GLU A C 1
ATOM 998 O O . GLU A 1 121 ? 16.714 5.776 -14.782 1.00 96.88 121 GLU A O 1
ATOM 1003 N N . GLU A 1 122 ? 18.119 5.930 -16.522 1.00 97.44 122 GLU A N 1
ATOM 1004 C CA . GLU A 1 122 ? 17.214 6.682 -17.394 1.00 97.44 122 GLU A CA 1
ATOM 1005 C C . GLU A 1 122 ? 15.982 5.856 -17.751 1.00 97.44 122 GLU A C 1
ATOM 1007 O O . GLU A 1 122 ? 14.853 6.322 -17.575 1.00 97.44 122 GLU A O 1
ATOM 1012 N N . GLN A 1 123 ? 16.182 4.612 -18.196 1.00 97.44 123 GLN A N 1
ATOM 1013 C CA . GLN A 1 123 ? 15.075 3.715 -18.514 1.00 97.44 123 GLN A CA 1
ATOM 1014 C C . GLN A 1 123 ? 14.253 3.408 -17.258 1.00 97.44 123 GLN A C 1
ATOM 1016 O O . GLN A 1 123 ? 13.020 3.438 -17.287 1.00 97.44 123 GLN A O 1
ATOM 1021 N N . HIS A 1 124 ? 14.926 3.213 -16.120 1.00 97.75 124 HIS A N 1
ATOM 1022 C CA . HIS A 1 124 ? 14.250 3.007 -14.850 1.00 97.75 124 HIS A CA 1
ATOM 1023 C C . HIS A 1 124 ? 13.377 4.195 -14.453 1.00 97.75 124 HIS A C 1
ATOM 1025 O O . HIS A 1 124 ? 12.242 4.007 -14.009 1.00 97.75 124 HIS A O 1
ATOM 1031 N N . LYS A 1 125 ? 13.887 5.415 -14.634 1.00 97.50 125 LYS A N 1
ATOM 1032 C CA . LYS A 1 125 ? 13.150 6.647 -14.373 1.00 97.50 125 LYS A CA 1
ATOM 1033 C C . LYS A 1 125 ? 11.903 6.746 -15.250 1.00 97.50 125 LYS A C 1
ATOM 1035 O O . LYS A 1 125 ? 10.842 7.042 -14.704 1.00 97.50 125 LYS A O 1
ATOM 1040 N N . VAL A 1 126 ? 12.017 6.473 -16.551 1.00 97.69 126 VAL A N 1
ATOM 1041 C CA . VAL A 1 126 ? 10.883 6.491 -17.494 1.00 97.69 126 VAL A CA 1
ATOM 1042 C C . VAL A 1 126 ? 9.789 5.521 -17.046 1.00 97.69 126 VAL A C 1
ATOM 1044 O O . VAL A 1 126 ? 8.622 5.902 -16.937 1.00 97.69 126 VAL A O 1
ATOM 1047 N N . ASP A 1 127 ? 10.163 4.288 -16.711 1.00 97.88 127 ASP A N 1
ATOM 1048 C CA . ASP A 1 127 ? 9.196 3.251 -16.345 1.00 97.88 127 ASP A CA 1
ATOM 1049 C C . ASP A 1 127 ? 8.553 3.504 -14.983 1.00 97.88 127 ASP A C 1
ATOM 1051 O O . ASP A 1 127 ? 7.339 3.343 -14.828 1.00 97.88 127 ASP A O 1
ATOM 1055 N N . ARG A 1 128 ? 9.337 3.998 -14.017 1.00 97.31 128 ARG A N 1
ATOM 1056 C CA . ARG A 1 128 ? 8.833 4.473 -12.724 1.00 97.31 128 ARG A CA 1
ATOM 1057 C C . ARG A 1 128 ? 7.824 5.608 -12.906 1.00 97.31 128 ARG A C 1
ATOM 1059 O O . ARG A 1 128 ? 6.756 5.571 -12.303 1.00 97.31 128 ARG A O 1
ATOM 1066 N N . GLU A 1 129 ? 8.139 6.622 -13.709 1.00 96.62 129 GLU A N 1
ATOM 1067 C CA . GLU A 1 129 ? 7.244 7.767 -13.939 1.00 96.62 129 GLU A CA 1
ATOM 1068 C C . GLU A 1 129 ? 5.944 7.347 -14.627 1.00 96.62 129 GLU A C 1
ATOM 1070 O O . GLU A 1 129 ? 4.872 7.861 -14.296 1.00 96.62 129 GLU A O 1
ATOM 1075 N N . TYR A 1 130 ? 6.012 6.357 -15.519 1.00 97.19 130 TYR A N 1
ATOM 1076 C CA . TYR A 1 130 ? 4.829 5.789 -16.148 1.00 97.19 130 TYR A CA 1
ATOM 1077 C C . TYR A 1 130 ? 3.898 5.113 -15.130 1.00 97.19 130 TYR A C 1
ATOM 1079 O O . TYR A 1 130 ? 2.700 5.413 -15.103 1.00 97.19 130 TYR A O 1
ATOM 1087 N N . VAL A 1 131 ? 4.421 4.255 -14.245 1.00 97.06 131 VAL A N 1
ATOM 1088 C CA . VAL A 1 131 ? 3.584 3.617 -13.212 1.00 97.06 131 VAL A CA 1
ATOM 1089 C C . VAL A 1 131 ? 3.126 4.588 -12.122 1.00 97.06 131 VAL A C 1
ATOM 1091 O O . VAL A 1 131 ? 2.013 4.438 -11.627 1.00 97.06 131 VAL A O 1
ATOM 1094 N N . GLU A 1 132 ? 3.902 5.630 -11.802 1.00 95.69 132 GLU A N 1
ATOM 1095 C CA . GLU A 1 132 ? 3.468 6.726 -10.917 1.00 95.69 132 GLU A CA 1
ATOM 1096 C C . GLU A 1 132 ? 2.295 7.519 -11.517 1.00 95.69 132 GLU A C 1
ATOM 1098 O O . GLU A 1 132 ? 1.341 7.862 -10.816 1.00 95.69 132 GLU A O 1
ATOM 1103 N N . MET A 1 133 ? 2.312 7.783 -12.827 1.00 95.88 133 MET A N 1
ATOM 1104 C CA . MET A 1 133 ? 1.172 8.395 -13.515 1.00 95.88 133 MET A CA 1
ATOM 1105 C C . MET A 1 133 ? -0.070 7.492 -13.447 1.00 95.88 133 MET A C 1
ATOM 1107 O O . MET A 1 133 ? -1.172 7.989 -13.197 1.00 95.88 133 MET A O 1
ATOM 1111 N N . LEU A 1 134 ? 0.080 6.185 -13.687 1.00 96.56 134 LEU A N 1
ATOM 1112 C CA . LEU A 1 134 ? -1.035 5.233 -13.623 1.00 96.56 134 LEU A CA 1
ATOM 1113 C C . LEU A 1 134 ? -1.610 5.119 -12.203 1.00 96.56 134 LEU A C 1
ATOM 1115 O O . LEU A 1 134 ? -2.831 5.175 -12.044 1.00 96.56 134 LEU A O 1
ATOM 1119 N N . GLU A 1 135 ? -0.753 5.035 -11.180 1.00 95.75 135 GLU A N 1
ATOM 1120 C CA . GLU A 1 135 ? -1.140 5.115 -9.763 1.00 95.75 135 GLU A CA 1
ATOM 1121 C C . GLU A 1 135 ? -1.971 6.378 -9.506 1.00 95.75 135 GLU A C 1
ATOM 1123 O O . GLU A 1 135 ? -3.060 6.306 -8.937 1.00 95.75 135 GLU A O 1
ATOM 1128 N N . GLY A 1 136 ? -1.497 7.530 -9.986 1.00 93.94 136 GLY A N 1
ATOM 1129 C CA . GLY A 1 136 ? -2.189 8.810 -9.866 1.00 93.94 136 GLY A CA 1
ATOM 1130 C C . GLY A 1 136 ? -3.596 8.811 -10.462 1.00 93.94 136 GLY A C 1
ATOM 1131 O O . GLY A 1 136 ? -4.553 9.221 -9.801 1.00 93.94 136 GLY A O 1
ATOM 1132 N N . LYS A 1 137 ? -3.744 8.305 -11.690 1.00 94.25 137 LYS A N 1
ATOM 1133 C CA . LYS A 1 137 ? -5.051 8.190 -12.359 1.00 94.25 137 LYS A CA 1
ATOM 1134 C C . LYS A 1 137 ? -5.998 7.258 -11.600 1.00 94.25 137 LYS A C 1
ATOM 1136 O O . LYS A 1 137 ? -7.169 7.592 -11.423 1.00 94.25 137 LYS A O 1
ATOM 1141 N N . LEU A 1 138 ? -5.495 6.123 -11.115 1.00 94.62 138 LEU A N 1
ATOM 1142 C CA . LEU A 1 138 ? -6.283 5.180 -10.319 1.00 94.62 138 LEU A CA 1
ATOM 1143 C C . LEU A 1 138 ? -6.719 5.782 -8.982 1.00 94.62 138 LEU A C 1
ATOM 1145 O O . LEU A 1 138 ? -7.869 5.605 -8.588 1.00 94.62 138 LEU A O 1
ATOM 1149 N N . LEU A 1 139 ? -5.848 6.539 -8.314 1.00 94.62 139 LEU A N 1
ATOM 1150 C CA . LEU A 1 139 ? -6.179 7.241 -7.075 1.00 94.62 139 LEU A CA 1
ATOM 1151 C C . LEU A 1 139 ? -7.315 8.247 -7.260 1.00 94.62 139 LEU A C 1
ATOM 1153 O O . LEU A 1 139 ? -8.224 8.292 -6.428 1.00 94.62 139 LEU A O 1
ATOM 1157 N N . ILE A 1 140 ? -7.276 9.037 -8.337 1.00 93.19 140 ILE A N 1
ATOM 1158 C CA . ILE A 1 140 ? -8.346 9.987 -8.671 1.00 93.19 140 ILE A CA 1
ATOM 1159 C C . ILE A 1 140 ? -9.646 9.223 -8.895 1.00 93.19 140 ILE A C 1
ATOM 1161 O O . ILE A 1 140 ? -10.636 9.487 -8.215 1.00 93.19 140 ILE A O 1
ATOM 1165 N N . ARG A 1 141 ? -9.619 8.216 -9.774 1.00 94.44 141 ARG A N 1
ATOM 1166 C CA . ARG A 1 141 ? -10.824 7.476 -10.142 1.00 94.44 141 ARG A CA 1
ATOM 1167 C C . ARG A 1 141 ? -11.449 6.738 -8.957 1.00 94.44 141 ARG A C 1
ATOM 1169 O O . ARG A 1 141 ? -12.663 6.762 -8.790 1.00 94.44 141 ARG A O 1
ATOM 1176 N N . LEU A 1 142 ? -10.635 6.116 -8.104 1.00 94.00 142 LEU A N 1
ATOM 1177 C CA . LEU A 1 142 ? -11.118 5.473 -6.880 1.00 94.00 142 LEU A CA 1
ATOM 1178 C C . LEU A 1 142 ? -11.672 6.490 -5.882 1.00 94.00 142 LEU A C 1
ATOM 1180 O O . LEU A 1 142 ? -12.676 6.208 -5.239 1.00 94.00 142 LEU A O 1
ATOM 1184 N N . SER A 1 143 ? -11.071 7.677 -5.777 1.00 93.94 143 SER A N 1
ATOM 1185 C CA . SER A 1 143 ? -11.591 8.739 -4.906 1.00 93.94 143 SER A CA 1
ATOM 1186 C C . SER A 1 143 ? -12.948 9.267 -5.382 1.00 93.94 143 SER A C 1
ATOM 1188 O O . SER A 1 143 ? -13.786 9.588 -4.545 1.00 93.94 143 SER A O 1
ATOM 1190 N N . GLU A 1 144 ? -13.173 9.346 -6.698 1.00 94.25 144 GLU A N 1
ATOM 1191 C CA . GLU A 1 144 ? -14.464 9.725 -7.293 1.00 94.25 144 GLU A CA 1
ATOM 1192 C C . GLU A 1 144 ? -15.552 8.676 -7.039 1.00 94.25 144 GLU A C 1
ATOM 1194 O O . GLU A 1 144 ? -16.691 9.034 -6.759 1.00 94.25 144 GLU A O 1
ATOM 1199 N N . ILE A 1 145 ? -15.210 7.387 -7.145 1.00 95.31 145 ILE A N 1
ATOM 1200 C CA . ILE A 1 145 ? -16.177 6.287 -7.021 1.00 95.31 145 ILE A CA 1
ATOM 1201 C C . ILE A 1 145 ? -16.483 5.969 -5.553 1.00 95.31 145 ILE A C 1
ATOM 1203 O O . ILE A 1 145 ? -17.640 5.787 -5.190 1.00 95.31 145 ILE A O 1
ATOM 1207 N N . ALA A 1 146 ? -15.450 5.853 -4.715 1.00 94.00 146 ALA A N 1
ATOM 1208 C CA . ALA A 1 146 ? -15.574 5.359 -3.343 1.00 94.00 146 ALA A CA 1
ATOM 1209 C C . ALA A 1 146 ? -15.599 6.469 -2.282 1.00 94.00 146 ALA A C 1
ATOM 1211 O O . ALA A 1 146 ? -15.891 6.190 -1.123 1.00 94.00 146 ALA A O 1
ATOM 1212 N N . GLY A 1 147 ? -15.274 7.709 -2.653 1.00 93.94 147 GLY A N 1
ATOM 1213 C CA . GLY A 1 147 ? -15.067 8.807 -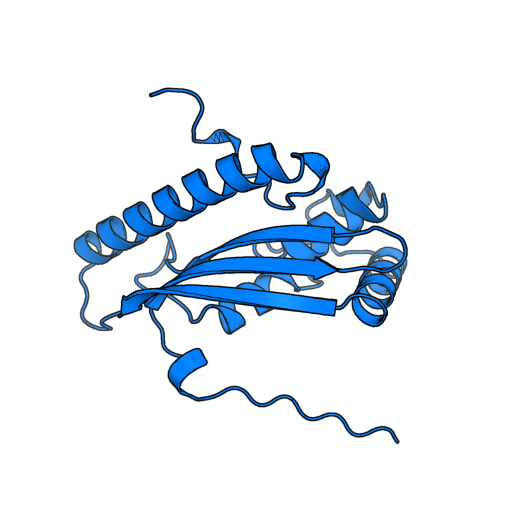1.713 1.00 93.94 147 GLY A CA 1
ATOM 1214 C C . GLY A 1 147 ? -13.612 8.916 -1.248 1.00 93.94 147 GLY A C 1
ATOM 1215 O O . GLY A 1 147 ? -12.903 7.936 -1.007 1.00 93.94 147 GLY A O 1
ATOM 1216 N N . ARG A 1 148 ? -13.131 10.154 -1.108 1.00 91.31 148 ARG A N 1
ATOM 1217 C CA . ARG A 1 148 ? -11.735 10.453 -0.737 1.00 91.31 148 ARG A CA 1
ATOM 1218 C C . ARG A 1 148 ? -11.380 9.998 0.683 1.00 91.31 148 ARG A C 1
ATOM 1220 O O . ARG A 1 148 ? -10.231 9.660 0.979 1.00 91.31 148 ARG A O 1
ATOM 1227 N N . ASP A 1 149 ? -12.348 9.983 1.586 1.00 92.31 149 ASP A N 1
ATOM 1228 C CA . ASP A 1 149 ? -12.233 9.433 2.938 1.00 92.31 149 ASP A CA 1
ATOM 1229 C C . ASP A 1 149 ? -12.000 7.910 2.929 1.00 92.31 149 ASP A C 1
ATOM 1231 O O . ASP A 1 149 ? -11.369 7.384 3.846 1.00 92.31 149 ASP A O 1
ATOM 1235 N N . ARG A 1 150 ? -12.345 7.214 1.840 1.00 95.62 150 ARG A N 1
ATOM 1236 C CA . ARG A 1 150 ? -12.113 5.771 1.681 1.00 95.62 150 ARG A CA 1
ATOM 1237 C C . ARG A 1 150 ? -10.770 5.403 1.056 1.00 95.62 150 ARG A C 1
ATOM 1239 O O . ARG A 1 150 ? -10.366 4.250 1.146 1.00 95.62 150 ARG A O 1
ATOM 1246 N N . VAL A 1 151 ? -10.021 6.364 0.510 1.00 95.38 151 VAL A N 1
ATOM 1247 C CA . VAL A 1 151 ? -8.686 6.126 -0.076 1.00 95.38 151 VAL A CA 1
ATOM 1248 C C . VAL A 1 151 ? -7.570 6.522 0.900 1.00 95.38 151 VAL A C 1
ATOM 1250 O O . VAL A 1 151 ? -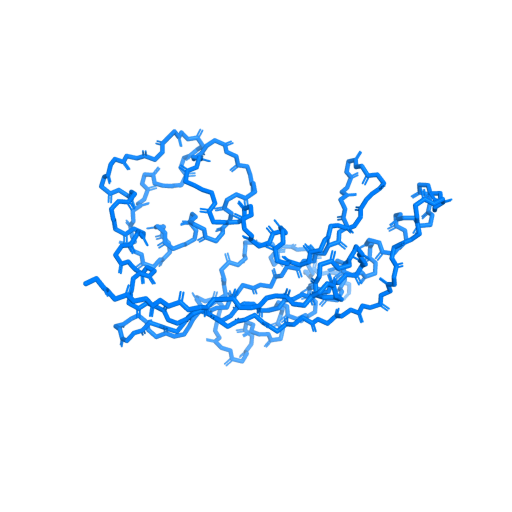7.511 7.656 1.372 1.00 95.38 151 VAL A O 1
ATOM 1253 N N . LEU A 1 152 ? -6.680 5.591 1.239 1.00 94.06 152 LEU A N 1
ATOM 1254 C CA . LEU A 1 152 ? -5.679 5.730 2.305 1.00 94.06 152 LEU A CA 1
ATOM 1255 C C . LEU A 1 152 ? -4.414 6.496 1.884 1.00 94.06 152 LEU A C 1
ATOM 1257 O O . LEU A 1 152 ? -3.660 6.961 2.738 1.00 94.06 152 LEU A O 1
ATOM 1261 N N . ASN A 1 153 ? -4.167 6.662 0.584 1.00 88.00 153 ASN A N 1
ATOM 1262 C CA . ASN A 1 153 ? -3.018 7.413 0.084 1.00 88.00 153 ASN A CA 1
ATOM 1263 C C . ASN A 1 153 ? -3.191 8.923 0.272 1.00 88.00 153 ASN A C 1
ATOM 1265 O O . ASN A 1 153 ? -4.179 9.521 -0.148 1.00 88.00 153 ASN A O 1
ATOM 1269 N N . ASN A 1 154 ? -2.145 9.574 0.780 1.00 66.75 154 ASN A N 1
ATOM 1270 C CA . ASN A 1 154 ? -2.113 11.031 0.947 1.00 66.75 154 ASN A CA 1
ATOM 1271 C C . ASN A 1 154 ? -1.636 11.794 -0.311 1.00 66.75 154 ASN A C 1
ATOM 1273 O O . ASN A 1 154 ? -1.644 13.026 -0.328 1.00 66.75 154 ASN A O 1
ATOM 1277 N N . ASN A 1 155 ? -1.236 11.087 -1.375 1.00 59.03 155 ASN A N 1
ATOM 1278 C CA . ASN A 1 155 ? -0.479 11.645 -2.506 1.00 59.03 155 ASN A CA 1
ATOM 1279 C C . ASN A 1 155 ? -1.316 12.285 -3.633 1.00 59.03 155 ASN A C 1
ATOM 1281 O O . ASN A 1 155 ? -0.755 12.658 -4.658 1.00 59.03 155 ASN A O 1
ATOM 1285 N N . ILE A 1 156 ? -2.621 12.520 -3.449 1.00 53.94 156 ILE A N 1
ATOM 1286 C CA . ILE A 1 156 ? -3.489 13.156 -4.475 1.00 53.94 156 ILE A CA 1
ATOM 1287 C C . ILE A 1 156 ? -3.018 14.585 -4.859 1.00 53.94 156 ILE A C 1
ATOM 1289 O O . ILE A 1 156 ? -3.484 15.169 -5.833 1.00 53.94 156 ILE A O 1
ATOM 1293 N N . ARG A 1 157 ? -2.055 15.169 -4.131 1.00 45.12 157 ARG A N 1
ATOM 1294 C CA . ARG A 1 157 ? -1.550 16.533 -4.360 1.00 45.12 157 ARG A CA 1
ATOM 1295 C C . ARG A 1 157 ? -0.879 16.768 -5.726 1.00 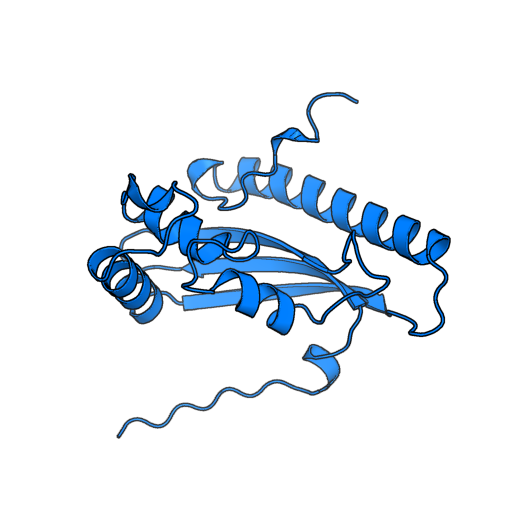45.12 157 ARG A C 1
ATOM 1297 O O . ARG A 1 157 ? -0.700 17.927 -6.069 1.00 45.12 157 ARG A O 1
ATOM 1304 N N . PHE A 1 158 ? -0.548 15.735 -6.505 1.00 43.66 158 PHE A N 1
ATOM 1305 C CA . PHE A 1 158 ? 0.267 15.881 -7.723 1.00 43.66 158 PHE A CA 1
ATOM 1306 C C . PHE A 1 158 ? -0.490 16.037 -9.054 1.00 43.66 158 PHE A C 1
ATOM 1308 O O . PHE A 1 158 ? 0.161 16.208 -10.077 1.00 43.66 158 PHE A O 1
ATOM 1315 N N . PHE A 1 159 ? -1.828 16.022 -9.072 1.00 44.91 159 PHE A N 1
ATOM 1316 C CA . PHE A 1 159 ? -2.591 16.058 -10.336 1.00 44.91 159 PHE A CA 1
ATOM 1317 C C . PHE A 1 159 ? -3.590 17.213 -10.457 1.00 44.91 159 PHE A C 1
ATOM 1319 O O . PHE A 1 159 ? -4.398 17.244 -11.381 1.00 44.91 159 PHE A O 1
ATOM 1326 N N . LYS A 1 160 ? -3.520 18.204 -9.561 1.00 35.41 160 LYS A N 1
ATOM 1327 C CA . LYS A 1 160 ? -4.089 19.521 -9.864 1.00 35.41 160 LYS A CA 1
ATOM 1328 C C . LYS A 1 160 ? -3.083 20.232 -10.770 1.00 35.41 160 LYS A C 1
ATOM 1330 O O . LYS A 1 160 ? -1.956 20.429 -10.335 1.00 35.41 160 LYS A O 1
ATOM 1335 N N . HIS A 1 161 ? -3.506 20.608 -11.975 1.00 37.66 161 HIS A N 1
ATOM 1336 C CA . HIS A 1 161 ? -2.739 21.287 -13.033 1.00 37.66 161 HIS A CA 1
ATOM 1337 C C . HIS A 1 161 ? -1.992 20.366 -14.009 1.00 37.66 161 HIS A C 1
ATOM 1339 O O . HIS A 1 161 ? -0.782 20.177 -1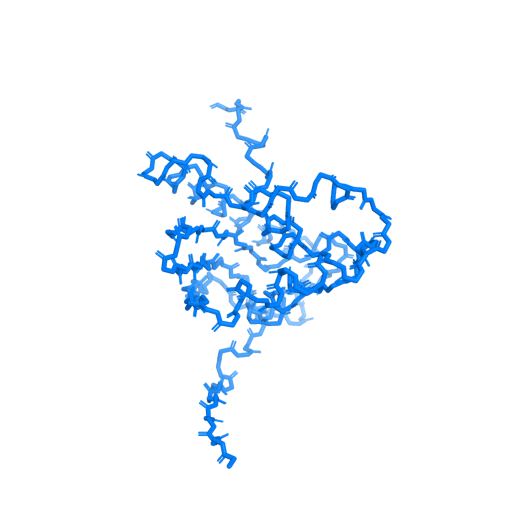3.912 1.00 37.66 161 HIS A O 1
ATOM 1345 N N . LYS A 1 162 ? -2.724 19.875 -15.011 1.00 33.75 162 LYS A N 1
ATOM 1346 C CA . LYS A 1 162 ? -2.396 20.107 -16.422 1.00 33.75 162 LYS A CA 1
ATOM 1347 C C . LYS A 1 162 ? -3.692 20.353 -17.177 1.00 33.75 162 LYS A C 1
ATOM 1349 O O . LYS A 1 162 ? -4.659 19.618 -16.880 1.00 33.75 162 LYS A O 1
#

Secondary structure (DSSP, 8-state):
---------GGGG--EEEEEEEEEEETTTEEEEEEEE---SSSS----HHHHHHHHT---TT-SS-HHHHHIIIIIS--GGGGSSSPPPHHHHHHHHHHHHHPEEEEEEEEEEEPPTT--HHHHHHHHHHHHHHHHHHHHHHHHHH-GGGB---GGGG-S--